Protein AF-A0A3A4KL26-F1 (afdb_monomer_lite)

Secondary structure (DSSP, 8-state):
---------HHHHHHHHHHHHHHHHHHHHHHHHHHHHT-HHHHHHHHHHHHHHHHHHHHHHHHTHHHHHS---HHHHHHHHHHHHHHHHHHHHHHHHHHHHHHHHHHHHHHHHHHHHHHHHHHHHHHHHHHHHHHHHHHHHTT-

Radius of gyration: 28.18 Å; chains: 1; bounding box: 72×26×88 Å

Sequence (144 aa):
MSSPRARLTRAEVYAHFVNYFEAYLVLTRQAKQAAATGEVALLGRLMELRQQTIERIDRLQQDCAFLLSSKAVEEEEAEARKLRARVMELIETCQAEEEGMDAAFVKLRDGFRGQAEQLAKGQRGLRGYAGQANRQAQFFDTRK

Foldseek 3Di:
DDDPPPPDALLNLLVLLLVLLVVLLVLLLVLLVCLQVVVVVSNVVSVVVNVVSVVVNVVSCVVCVVNVPDDDDPVSCVSSVVSVVSSVVSVVSSVVSNVSSVVSNVVSVVVVVVVVVVVVVVVVVVVVVVVVVVVVVVVVVVPD

pLDDT: mean 85.92, std 14.09, range [34.5, 98.25]

Structure (mmCIF, N/CA/C/O backbone):
data_AF-A0A3A4KL26-F1
#
_entry.id   AF-A0A3A4KL26-F1
#
loop_
_atom_site.group_PDB
_atom_site.id
_atom_site.type_symbol
_atom_site.label_atom_id
_atom_site.label_alt_id
_atom_site.label_comp_id
_atom_site.label_asym_id
_atom_site.label_entity_id
_atom_site.label_seq_id
_atom_site.pdbx_PDB_ins_code
_atom_site.Cartn_x
_atom_site.Cartn_y
_atom_site.Cartn_z
_atom_site.occupancy
_atom_site.B_iso_or_equiv
_atom_site.auth_seq_id
_atom_site.auth_comp_id
_atom_site.auth_asym_id
_atom_site.auth_atom_id
_atom_site.pdbx_PDB_model_num
ATOM 1 N N . MET A 1 1 ? -4.480 -18.542 -34.810 1.00 36.78 1 MET A N 1
ATOM 2 C CA . MET A 1 1 ? -4.019 -17.149 -34.991 1.00 36.78 1 MET A CA 1
ATOM 3 C C . MET A 1 1 ? -3.645 -16.619 -33.619 1.00 36.78 1 MET A C 1
ATOM 5 O O . MET A 1 1 ? -4.526 -16.417 -32.795 1.00 36.78 1 MET A O 1
ATOM 9 N N . SER A 1 2 ? -2.350 -16.540 -33.322 1.00 34.50 2 SER A N 1
ATOM 10 C CA . SER A 1 2 ? -1.851 -16.101 -32.017 1.00 34.50 2 SER A CA 1
ATOM 11 C C . SER A 1 2 ? -1.960 -14.582 -31.931 1.00 34.50 2 SER A C 1
ATOM 13 O O . SER A 1 2 ? -1.401 -13.885 -32.773 1.00 34.50 2 SER A O 1
ATOM 15 N N . SER A 1 3 ? -2.700 -14.074 -30.946 1.00 35.28 3 SER A N 1
ATOM 16 C CA . SER A 1 3 ? -2.755 -12.639 -30.657 1.00 35.28 3 SER A CA 1
ATOM 17 C C . SER A 1 3 ? -1.336 -12.138 -30.342 1.00 35.28 3 SER A C 1
ATOM 19 O O . SER A 1 3 ? -0.662 -12.768 -29.516 1.00 35.28 3 SER A O 1
ATOM 21 N N . PRO A 1 4 ? -0.836 -11.068 -30.989 1.00 42.25 4 PRO A N 1
ATOM 22 C CA . PRO A 1 4 ? 0.470 -10.522 -30.674 1.00 42.25 4 PRO A CA 1
ATOM 23 C C . PRO A 1 4 ? 0.354 -9.841 -29.310 1.00 42.25 4 PRO A C 1
ATOM 25 O O . PRO A 1 4 ? -0.047 -8.685 -29.215 1.00 42.25 4 PRO A O 1
ATOM 28 N N . ARG A 1 5 ? 0.673 -10.564 -28.228 1.00 51.34 5 ARG A N 1
ATOM 29 C CA . ARG A 1 5 ? 0.986 -9.923 -26.947 1.00 51.34 5 ARG A CA 1
ATOM 30 C C . ARG A 1 5 ? 2.139 -8.970 -27.239 1.00 51.34 5 ARG A C 1
ATOM 32 O O . ARG A 1 5 ? 3.252 -9.436 -27.483 1.00 51.34 5 ARG A O 1
ATOM 39 N N . ALA A 1 6 ? 1.849 -7.671 -27.304 1.00 55.66 6 ALA A N 1
ATOM 40 C CA . ALA A 1 6 ? 2.868 -6.640 -27.402 1.00 55.66 6 ALA A CA 1
ATOM 41 C C . ALA A 1 6 ? 3.907 -6.940 -26.316 1.00 55.66 6 ALA A C 1
ATOM 43 O O . ALA A 1 6 ? 3.565 -7.048 -25.136 1.00 55.66 6 ALA A O 1
ATOM 44 N N . ARG A 1 7 ? 5.147 -7.222 -26.725 1.00 72.56 7 ARG A N 1
ATOM 45 C CA . ARG A 1 7 ? 6.231 -7.453 -25.772 1.00 72.56 7 AR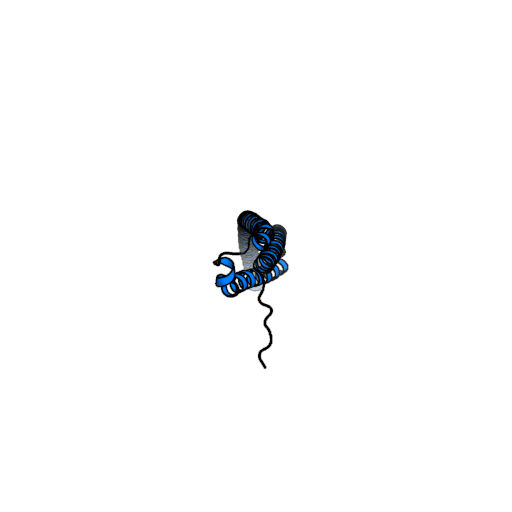G A CA 1
ATOM 46 C C . ARG A 1 7 ? 6.529 -6.098 -25.149 1.00 72.56 7 ARG A C 1
ATOM 48 O O . ARG A 1 7 ? 7.013 -5.223 -25.857 1.00 72.56 7 ARG A O 1
ATOM 55 N N . LEU A 1 8 ? 6.194 -5.940 -23.872 1.00 82.19 8 LEU A N 1
ATOM 56 C CA . LEU A 1 8 ? 6.556 -4.752 -23.107 1.00 82.19 8 LEU A CA 1
ATOM 57 C C . LEU A 1 8 ? 8.080 -4.577 -23.130 1.00 82.19 8 LEU A C 1
ATOM 59 O O . LEU A 1 8 ? 8.830 -5.548 -23.005 1.00 82.19 8 LEU A O 1
ATOM 63 N N . THR A 1 9 ? 8.522 -3.339 -23.280 1.00 87.62 9 THR A N 1
ATOM 64 C CA . THR A 1 9 ? 9.907 -2.907 -23.080 1.00 87.62 9 THR A CA 1
ATOM 65 C C . THR A 1 9 ? 10.212 -2.783 -21.590 1.00 87.62 9 THR A C 1
ATOM 67 O O . THR A 1 9 ? 9.309 -2.692 -20.752 1.00 87.62 9 THR A O 1
ATOM 70 N N . ARG A 1 10 ? 11.495 -2.736 -21.216 1.00 88.00 10 ARG A N 1
ATOM 71 C CA . ARG A 1 10 ? 11.866 -2.584 -19.800 1.00 88.00 10 ARG A CA 1
ATOM 72 C C . ARG A 1 10 ? 11.391 -1.253 -19.217 1.00 88.00 10 ARG A C 1
ATOM 74 O O . ARG A 1 10 ? 10.974 -1.206 -18.060 1.00 88.00 10 ARG A O 1
ATOM 81 N N . ALA A 1 11 ? 11.451 -0.184 -20.009 1.00 89.62 11 ALA A N 1
ATOM 82 C CA . ALA A 1 11 ? 10.956 1.126 -19.604 1.00 89.62 11 ALA A CA 1
ATOM 83 C C . ALA A 1 11 ? 9.446 1.086 -19.319 1.00 89.62 11 ALA A C 1
ATOM 85 O O . ALA A 1 11 ? 9.018 1.563 -18.272 1.00 89.62 11 ALA A O 1
ATOM 86 N N . GLU A 1 12 ? 8.648 0.436 -20.172 1.00 91.38 12 GLU A N 1
ATOM 87 C CA . GLU A 1 12 ? 7.205 0.265 -19.938 1.00 91.38 12 GLU A CA 1
ATOM 88 C C . GLU A 1 12 ? 6.921 -0.555 -18.674 1.00 91.38 12 GLU A C 1
ATOM 90 O O . GLU A 1 12 ? 6.050 -0.194 -17.883 1.00 91.38 12 GLU A O 1
ATOM 95 N N . VAL A 1 13 ? 7.696 -1.615 -18.425 1.00 92.44 13 VAL A N 1
ATOM 96 C CA . VAL A 1 13 ? 7.584 -2.400 -17.186 1.00 92.44 13 VAL A CA 1
ATOM 97 C C . VAL A 1 13 ? 7.859 -1.531 -15.956 1.00 92.44 13 VAL A C 1
ATOM 99 O O . VAL A 1 13 ? 7.064 -1.535 -15.015 1.00 92.44 13 VAL A O 1
ATOM 102 N N . TYR A 1 14 ? 8.943 -0.747 -15.947 1.00 94.44 14 TYR A N 1
ATOM 103 C CA . TYR A 1 14 ? 9.212 0.152 -14.823 1.00 94.44 14 TYR A CA 1
ATOM 104 C C . TYR A 1 14 ? 8.174 1.268 -14.694 1.00 94.44 14 TYR A C 1
ATOM 106 O O . TYR A 1 14 ? 7.817 1.606 -13.571 1.00 94.44 14 TYR A O 1
ATOM 114 N N . ALA A 1 15 ? 7.627 1.789 -15.792 1.00 95.12 15 ALA A N 1
ATOM 115 C CA . ALA A 1 15 ? 6.525 2.748 -15.741 1.00 95.12 15 ALA A CA 1
ATOM 116 C C . ALA A 1 15 ? 5.276 2.142 -15.074 1.00 95.12 15 ALA A C 1
ATOM 118 O O . ALA A 1 15 ? 4.635 2.791 -14.247 1.00 95.12 15 ALA A O 1
ATOM 119 N N . HIS A 1 16 ? 4.957 0.876 -15.360 1.00 95.88 16 HIS A N 1
ATOM 120 C CA . HIS A 1 16 ? 3.886 0.169 -14.657 1.00 95.88 16 HIS A CA 1
ATOM 121 C C . HIS A 1 16 ? 4.182 -0.007 -13.163 1.00 95.88 16 HIS A C 1
ATOM 123 O O . HIS A 1 16 ? 3.286 0.221 -12.350 1.00 95.88 16 HIS A O 1
ATOM 129 N N . PHE A 1 17 ? 5.418 -0.348 -12.784 1.00 96.50 17 PHE A N 1
ATOM 130 C CA . PHE A 1 17 ? 5.803 -0.392 -11.371 1.00 96.50 17 PHE A CA 1
ATOM 131 C C . PHE A 1 17 ? 5.646 0.966 -10.689 1.00 96.50 17 PHE A C 1
ATOM 133 O O . PHE A 1 17 ? 5.052 1.015 -9.617 1.00 96.50 17 PHE A O 1
ATOM 140 N N . VAL A 1 18 ? 6.112 2.057 -11.307 1.00 98.00 18 VAL A N 1
ATOM 141 C CA . VAL A 1 18 ? 5.926 3.420 -10.778 1.00 98.00 18 VAL A CA 1
ATOM 142 C C . VAL A 1 18 ? 4.446 3.676 -10.503 1.00 98.00 18 VAL A C 1
ATOM 144 O O . VAL A 1 18 ? 4.092 4.012 -9.378 1.00 98.00 18 VAL A O 1
ATOM 147 N N . ASN A 1 19 ? 3.573 3.412 -11.477 1.00 97.88 19 ASN A N 1
ATOM 148 C CA . ASN A 1 19 ? 2.132 3.616 -11.320 1.00 97.88 19 ASN A CA 1
ATOM 149 C C . ASN A 1 19 ? 1.537 2.788 -10.170 1.00 97.88 19 ASN A C 1
ATOM 151 O O . ASN A 1 19 ? 0.715 3.290 -9.402 1.00 97.88 19 ASN A O 1
ATOM 155 N N . TYR A 1 20 ? 1.930 1.519 -10.036 1.00 97.88 20 TYR A N 1
ATOM 156 C CA . TYR A 1 20 ? 1.419 0.669 -8.962 1.00 97.88 20 TYR A CA 1
ATOM 157 C C . TYR A 1 20 ? 1.941 1.076 -7.586 1.00 97.88 20 TYR A C 1
ATOM 159 O O . TYR A 1 20 ? 1.157 1.101 -6.640 1.00 97.88 20 TYR A O 1
ATOM 167 N N . PHE A 1 21 ? 3.215 1.449 -7.462 1.00 98.25 21 PHE A N 1
ATOM 168 C CA . PHE A 1 21 ? 3.756 1.936 -6.196 1.00 98.25 21 PHE A CA 1
ATOM 169 C C . PHE A 1 21 ? 3.195 3.312 -5.814 1.00 98.25 21 PHE A C 1
ATOM 171 O O . PHE A 1 21 ? 2.912 3.543 -4.642 1.00 98.25 21 PHE A O 1
ATOM 178 N N . GLU A 1 22 ? 2.940 4.208 -6.770 1.00 98.25 22 GLU A N 1
ATOM 179 C CA . GLU A 1 22 ? 2.251 5.477 -6.495 1.00 98.25 22 GLU A CA 1
ATOM 180 C C . GLU A 1 22 ? 0.808 5.247 -6.032 1.00 98.25 22 GLU A C 1
ATOM 182 O O . GLU A 1 22 ? 0.373 5.840 -5.041 1.00 98.25 22 GLU A O 1
ATOM 187 N N . ALA A 1 23 ? 0.077 4.334 -6.679 1.00 98.12 23 ALA A N 1
ATOM 188 C CA . ALA A 1 23 ? -1.256 3.939 -6.230 1.00 98.12 23 ALA A CA 1
ATOM 189 C C . ALA A 1 23 ? -1.217 3.334 -4.817 1.00 98.12 23 ALA A C 1
ATOM 191 O O . ALA A 1 23 ? -2.014 3.705 -3.953 1.00 98.12 23 ALA A O 1
ATOM 192 N N . TYR A 1 24 ? -0.258 2.446 -4.555 1.00 98.06 24 TYR A N 1
ATOM 193 C CA . TYR A 1 24 ? -0.066 1.827 -3.249 1.00 98.06 24 TYR A CA 1
ATOM 194 C C . TYR A 1 24 ? 0.237 2.855 -2.152 1.00 98.06 24 TYR A C 1
ATOM 196 O O . TYR A 1 24 ? -0.338 2.800 -1.060 1.00 98.06 24 TYR A O 1
ATOM 204 N N . LEU A 1 25 ? 1.086 3.837 -2.455 1.00 97.94 25 LEU A N 1
ATOM 205 C CA . LEU A 1 25 ? 1.427 4.934 -1.557 1.00 97.94 25 LEU A CA 1
ATOM 206 C C . LEU A 1 25 ? 0.195 5.773 -1.196 1.00 97.94 25 LEU A C 1
ATOM 208 O O . LEU A 1 25 ? -0.048 6.052 -0.019 1.00 97.94 25 LEU A O 1
ATOM 212 N N . VAL A 1 26 ? -0.613 6.147 -2.194 1.00 98.06 26 VAL A N 1
ATOM 213 C CA . VAL A 1 26 ? -1.862 6.896 -1.982 1.00 98.06 26 VAL A CA 1
ATOM 214 C C . VAL A 1 26 ? -2.814 6.114 -1.082 1.00 98.06 26 VAL A C 1
ATOM 216 O O . VAL A 1 26 ? -3.319 6.661 -0.099 1.00 98.06 26 VAL A O 1
ATOM 219 N N . LEU A 1 27 ? -3.019 4.829 -1.371 1.00 97.94 27 LEU A N 1
ATOM 220 C CA . LEU A 1 27 ? -3.898 3.977 -0.577 1.00 97.94 27 LEU A CA 1
ATOM 221 C C . LEU A 1 27 ? -3.392 3.808 0.863 1.00 97.94 27 LEU A C 1
ATOM 223 O O . LEU A 1 27 ? -4.192 3.824 1.796 1.00 97.94 27 LEU A O 1
ATOM 227 N N . THR A 1 28 ? -2.077 3.693 1.067 1.00 97.31 28 THR A N 1
ATOM 228 C CA . THR A 1 28 ? -1.461 3.580 2.401 1.00 97.31 28 THR A CA 1
ATOM 229 C C . THR A 1 28 ? -1.669 4.854 3.223 1.00 97.31 28 THR A C 1
ATOM 231 O O . THR A 1 28 ? -2.083 4.788 4.381 1.00 97.31 28 THR A O 1
ATOM 234 N N . ARG A 1 29 ? -1.495 6.032 2.615 1.00 97.38 29 ARG A N 1
ATOM 235 C CA . ARG A 1 29 ? -1.766 7.321 3.275 1.00 97.38 29 ARG A CA 1
ATOM 236 C C . ARG A 1 29 ? -3.239 7.497 3.632 1.00 97.38 29 ARG A C 1
ATOM 238 O O . ARG A 1 29 ? -3.556 7.930 4.739 1.00 97.38 29 ARG A O 1
ATOM 245 N N . GLN A 1 30 ? -4.141 7.133 2.724 1.00 97.25 30 GLN A N 1
ATOM 246 C CA . GLN A 1 30 ? -5.580 7.179 2.990 1.00 97.25 30 GLN A CA 1
ATOM 247 C C . GLN A 1 30 ? -5.978 6.201 4.097 1.00 97.25 30 GLN A C 1
ATOM 249 O O . GLN A 1 30 ? -6.777 6.551 4.961 1.00 97.25 30 GLN A O 1
ATOM 254 N N . ALA A 1 31 ? -5.395 5.001 4.115 1.00 96.56 31 ALA A N 1
ATOM 255 C CA . ALA A 1 31 ? -5.648 4.014 5.155 1.00 96.56 31 ALA A CA 1
ATOM 256 C C . ALA A 1 31 ? -5.184 4.508 6.527 1.00 96.56 31 ALA A C 1
ATOM 258 O O . ALA A 1 31 ? -5.931 4.435 7.498 1.00 96.56 31 ALA A O 1
ATOM 259 N N . LYS A 1 32 ? -3.981 5.080 6.599 1.00 96.12 32 LYS A N 1
ATOM 260 C CA . LYS A 1 32 ? -3.456 5.714 7.811 1.00 96.12 32 LYS A CA 1
ATOM 261 C C . LYS A 1 32 ? -4.387 6.815 8.321 1.00 96.12 32 LYS A C 1
ATOM 263 O O . LYS A 1 32 ? -4.672 6.862 9.516 1.00 96.12 32 LYS A O 1
ATOM 268 N N . GLN A 1 33 ? -4.906 7.657 7.426 1.00 96.25 33 GLN A N 1
ATOM 269 C CA . GLN A 1 33 ? -5.870 8.696 7.787 1.00 96.25 33 GLN A CA 1
ATOM 270 C C . GLN A 1 33 ? -7.195 8.103 8.287 1.00 96.25 33 GLN A C 1
ATOM 272 O O . GLN A 1 33 ? -7.668 8.507 9.345 1.00 96.25 33 GLN A O 1
ATOM 277 N N . ALA A 1 34 ? -7.760 7.118 7.583 1.00 95.56 34 ALA A N 1
ATOM 278 C CA . ALA A 1 34 ? -8.995 6.446 7.987 1.00 95.56 34 ALA A CA 1
ATOM 279 C C . ALA A 1 34 ? -8.844 5.732 9.343 1.00 95.56 34 ALA A C 1
ATOM 281 O O . ALA A 1 34 ? -9.766 5.733 10.159 1.00 95.56 34 ALA A O 1
ATOM 282 N N . ALA A 1 35 ? -7.668 5.161 9.621 1.00 93.88 35 ALA A N 1
ATOM 283 C CA . ALA A 1 35 ? -7.351 4.590 10.925 1.00 93.88 35 ALA A CA 1
ATOM 284 C C . ALA A 1 35 ? -7.271 5.667 12.018 1.00 93.88 35 ALA A C 1
ATOM 286 O O . ALA A 1 35 ? -7.779 5.459 13.118 1.00 93.88 35 ALA A O 1
ATOM 287 N N . ALA A 1 36 ? -6.689 6.831 11.714 1.00 91.62 36 ALA A N 1
ATOM 288 C CA . ALA A 1 36 ? -6.606 7.953 12.645 1.00 91.62 36 ALA A CA 1
ATOM 289 C C . ALA A 1 36 ? -7.975 8.589 12.954 1.00 91.62 36 ALA A C 1
ATOM 291 O O . ALA A 1 36 ? -8.185 9.046 14.077 1.00 91.62 36 ALA A O 1
ATOM 292 N N . THR A 1 37 ? -8.906 8.606 11.993 1.00 93.19 37 THR A N 1
ATOM 293 C CA . THR A 1 37 ? -10.266 9.151 12.172 1.00 93.19 37 THR A CA 1
ATOM 294 C C . THR A 1 37 ? -11.287 8.118 12.653 1.00 93.19 37 THR A C 1
ATOM 296 O O . THR A 1 37 ? -12.401 8.486 13.019 1.00 93.19 37 THR A O 1
ATOM 299 N N . GLY A 1 38 ? -10.924 6.833 12.696 1.00 91.00 38 GLY A N 1
ATOM 300 C CA . GLY A 1 38 ? -11.822 5.752 13.111 1.00 91.00 38 GLY A CA 1
ATOM 301 C C . GLY A 1 38 ? -12.856 5.352 12.053 1.00 91.00 38 GLY A C 1
ATOM 302 O O . GLY A 1 38 ? -13.861 4.720 12.378 1.00 91.00 38 GLY A O 1
ATOM 303 N N . GLU A 1 39 ? -12.623 5.678 10.782 1.00 94.06 39 GLU A N 1
ATOM 304 C CA . GLU A 1 39 ? -13.488 5.322 9.652 1.00 94.06 39 GLU A CA 1
ATOM 305 C C . GLU A 1 39 ? -13.288 3.854 9.226 1.00 94.06 39 GLU A C 1
ATOM 307 O O . GLU A 1 39 ? -12.799 3.549 8.137 1.00 94.06 39 GLU A O 1
ATOM 312 N N . VAL A 1 40 ? -13.679 2.909 10.088 1.00 91.69 40 VAL A N 1
ATOM 313 C CA . VAL A 1 40 ? -13.383 1.468 9.928 1.00 91.69 40 VAL A CA 1
ATOM 314 C C . VAL A 1 40 ? -13.890 0.885 8.601 1.00 91.69 40 VAL A C 1
ATOM 316 O O . VAL A 1 40 ? -13.207 0.074 7.977 1.00 91.69 40 VAL A O 1
ATOM 319 N N . ALA A 1 41 ? -15.065 1.308 8.128 1.00 93.50 41 ALA A N 1
ATOM 320 C CA . ALA A 1 41 ? -15.621 0.822 6.862 1.00 93.50 41 ALA A CA 1
ATOM 321 C C . ALA A 1 41 ? -14.823 1.304 5.636 1.00 93.50 41 ALA A C 1
ATOM 323 O O . ALA A 1 41 ? -14.698 0.585 4.643 1.00 93.50 41 ALA A O 1
ATOM 324 N N . LEU A 1 42 ? -14.282 2.525 5.684 1.00 95.56 42 LEU A N 1
ATOM 325 C CA . LEU A 1 42 ? -13.374 3.020 4.652 1.00 95.56 42 LEU A CA 1
ATOM 326 C C . LEU A 1 42 ? -12.032 2.287 4.740 1.00 95.56 42 LEU A C 1
ATOM 328 O O . LEU A 1 42 ? -11.527 1.824 3.720 1.00 95.56 42 LEU A O 1
ATOM 332 N N . LEU A 1 43 ? -11.511 2.112 5.955 1.00 94.62 43 LEU A N 1
ATOM 333 C CA . LEU A 1 43 ? -10.258 1.413 6.220 1.00 94.62 43 LEU A CA 1
ATOM 334 C C . LEU A 1 43 ? -10.246 -0.010 5.646 1.00 94.62 43 LEU A C 1
ATOM 336 O O . LEU A 1 43 ? -9.287 -0.379 4.975 1.00 94.62 43 LEU A O 1
ATOM 340 N N . GLY A 1 44 ? -11.325 -0.777 5.839 1.00 93.62 44 GLY A N 1
ATOM 341 C CA . GLY A 1 44 ? -11.461 -2.123 5.268 1.00 93.62 44 GLY A CA 1
ATOM 342 C C . GLY A 1 44 ? -11.355 -2.133 3.739 1.00 93.62 44 GLY A C 1
ATOM 343 O O . GLY A 1 44 ? -10.545 -2.869 3.182 1.00 93.62 44 GLY A O 1
ATOM 344 N N . ARG A 1 45 ? -12.086 -1.240 3.057 1.00 97.56 45 ARG A N 1
ATOM 345 C CA . ARG A 1 45 ? -12.033 -1.115 1.587 1.00 97.56 45 ARG A CA 1
ATOM 346 C C . ARG A 1 45 ? -10.654 -0.689 1.083 1.00 97.56 45 ARG A C 1
ATOM 348 O O . ARG A 1 45 ? -10.188 -1.184 0.061 1.00 97.56 45 ARG A O 1
ATOM 355 N N . LEU A 1 46 ? -9.987 0.215 1.798 1.00 97.25 46 LEU A N 1
ATOM 356 C CA . LEU A 1 46 ? -8.629 0.636 1.455 1.00 97.25 46 LEU A CA 1
ATOM 357 C C . LEU A 1 46 ? -7.630 -0.518 1.603 1.00 97.25 46 LEU A C 1
ATOM 359 O O . LEU A 1 46 ? -6.767 -0.669 0.743 1.00 97.25 46 LEU A O 1
ATOM 363 N N . MET A 1 47 ? -7.762 -1.365 2.631 1.00 95.44 47 MET A N 1
ATOM 364 C CA . MET A 1 47 ? -6.924 -2.564 2.782 1.00 95.44 47 MET A CA 1
ATOM 365 C C . MET A 1 47 ? -7.114 -3.557 1.633 1.00 95.44 47 MET A C 1
ATOM 367 O O . MET A 1 47 ? -6.127 -4.061 1.101 1.00 95.44 47 MET A O 1
ATOM 371 N N . GLU A 1 48 ? -8.353 -3.792 1.198 1.00 97.25 48 GLU A N 1
ATOM 372 C CA . GLU A 1 48 ? -8.639 -4.661 0.047 1.00 97.25 48 GLU A CA 1
ATOM 373 C C . GLU A 1 48 ? -7.984 -4.139 -1.240 1.00 97.25 48 GLU A C 1
ATOM 375 O O . GLU A 1 48 ? -7.324 -4.892 -1.957 1.00 97.25 48 GLU A O 1
ATOM 380 N N . LEU A 1 49 ? -8.102 -2.836 -1.519 1.00 97.75 49 LEU A N 1
ATOM 381 C CA . LEU A 1 49 ? -7.477 -2.215 -2.692 1.00 97.75 49 LEU A CA 1
ATOM 382 C C . LEU A 1 49 ? -5.943 -2.257 -2.629 1.00 97.75 49 LEU A C 1
ATOM 384 O O . LEU A 1 49 ? -5.287 -2.457 -3.656 1.00 97.75 49 LEU A O 1
ATOM 388 N N . ARG A 1 50 ? -5.358 -2.100 -1.435 1.00 96.56 50 ARG A N 1
ATOM 389 C CA . ARG A 1 50 ? -3.908 -2.252 -1.228 1.00 96.56 50 ARG A CA 1
ATOM 390 C C . ARG A 1 50 ? -3.459 -3.668 -1.551 1.00 96.56 50 ARG A C 1
ATOM 392 O O . ARG A 1 50 ? -2.525 -3.825 -2.331 1.00 96.56 50 ARG A O 1
ATOM 399 N N . GLN A 1 51 ? -4.166 -4.676 -1.040 1.00 97.06 51 GLN A N 1
ATOM 400 C CA . GLN A 1 51 ? -3.860 -6.079 -1.314 1.00 97.06 51 GLN A CA 1
ATOM 401 C C . GLN A 1 51 ? -3.926 -6.388 -2.815 1.00 97.06 51 GLN A C 1
ATOM 403 O O . GLN A 1 51 ? -2.994 -6.960 -3.374 1.00 97.06 51 GLN A O 1
ATOM 408 N N . GLN A 1 52 ? -4.971 -5.919 -3.502 1.00 97.56 52 GLN A N 1
ATOM 409 C CA . GLN A 1 52 ? -5.082 -6.063 -4.958 1.00 97.56 52 GLN A CA 1
ATOM 410 C C . GLN A 1 52 ? -3.934 -5.375 -5.710 1.00 97.56 52 GLN A C 1
ATOM 412 O O . GLN A 1 52 ? -3.517 -5.845 -6.767 1.00 97.56 52 GLN A O 1
ATOM 417 N N . THR A 1 53 ? -3.428 -4.252 -5.194 1.00 97.25 53 THR A N 1
ATOM 418 C CA . THR A 1 53 ? -2.299 -3.529 -5.796 1.00 97.25 53 THR A CA 1
ATOM 419 C C . THR A 1 53 ? -0.992 -4.302 -5.622 1.00 97.25 53 THR A C 1
ATOM 421 O O . THR A 1 53 ? -0.258 -4.445 -6.598 1.00 97.25 53 THR A O 1
ATOM 424 N N . ILE A 1 54 ? -0.742 -4.882 -4.442 1.00 96.44 54 ILE A N 1
ATOM 425 C CA . ILE A 1 54 ? 0.408 -5.770 -4.192 1.00 96.44 54 ILE A CA 1
ATOM 426 C C . ILE A 1 54 ? 0.377 -6.957 -5.157 1.00 96.44 54 ILE A C 1
ATOM 428 O O . ILE A 1 54 ? 1.345 -7.207 -5.868 1.00 96.44 54 ILE A O 1
ATOM 432 N N . GLU A 1 55 ? -0.772 -7.620 -5.293 1.00 97.06 55 GLU A N 1
ATOM 433 C CA . GLU A 1 55 ? -0.905 -8.752 -6.213 1.00 97.06 55 GLU A CA 1
ATOM 434 C C . GLU A 1 55 ? -0.644 -8.382 -7.681 1.00 97.06 55 GLU A C 1
ATOM 436 O O . GLU A 1 55 ? -0.262 -9.242 -8.477 1.00 97.06 55 GLU A O 1
ATOM 441 N N . ARG A 1 56 ? -0.900 -7.130 -8.083 1.00 96.19 56 ARG A N 1
ATOM 442 C CA . ARG A 1 56 ? -0.579 -6.639 -9.433 1.00 96.19 56 ARG A CA 1
ATOM 443 C C . ARG A 1 56 ? 0.917 -6.394 -9.600 1.00 96.19 56 ARG A C 1
ATOM 445 O O . ARG A 1 56 ? 1.442 -6.699 -10.668 1.00 96.19 56 ARG A O 1
ATOM 452 N N . ILE A 1 57 ? 1.582 -5.874 -8.568 1.00 95.38 57 ILE A N 1
ATOM 453 C CA . ILE A 1 57 ? 3.042 -5.704 -8.532 1.00 95.38 57 ILE A CA 1
ATOM 454 C C . ILE A 1 57 ? 3.717 -7.074 -8.645 1.00 95.38 57 ILE A C 1
ATOM 456 O O . ILE A 1 57 ? 4.549 -7.264 -9.532 1.00 95.38 57 ILE A O 1
ATOM 460 N N . ASP A 1 58 ? 3.290 -8.045 -7.835 1.00 94.56 58 ASP A N 1
ATOM 461 C CA . ASP A 1 58 ? 3.835 -9.406 -7.839 1.00 94.56 58 ASP A CA 1
ATOM 462 C C . ASP A 1 58 ? 3.655 -10.085 -9.199 1.00 94.56 58 ASP A C 1
ATOM 464 O O . ASP A 1 58 ? 4.600 -10.653 -9.752 1.00 94.56 58 ASP A O 1
ATOM 468 N N . ARG A 1 59 ? 2.453 -9.982 -9.782 1.00 94.56 59 ARG A N 1
ATOM 469 C CA . ARG A 1 59 ? 2.171 -10.516 -11.122 1.00 94.56 59 ARG A CA 1
ATOM 470 C C . ARG A 1 59 ? 3.053 -9.876 -12.187 1.00 94.56 59 ARG A C 1
ATOM 472 O O . ARG A 1 59 ? 3.654 -10.592 -12.980 1.00 94.56 59 ARG A O 1
ATOM 479 N N . LEU A 1 60 ? 3.187 -8.548 -12.182 1.00 92.31 60 LEU A N 1
ATOM 480 C CA . LEU A 1 60 ? 4.045 -7.845 -13.138 1.00 92.31 60 LEU A CA 1
ATOM 481 C C . LEU A 1 60 ? 5.511 -8.277 -13.001 1.00 92.31 60 LEU A C 1
ATOM 483 O O . LEU A 1 60 ? 6.187 -8.489 -14.008 1.00 92.31 60 LEU A O 1
ATOM 487 N N . GLN A 1 61 ? 5.998 -8.440 -11.769 1.00 90.19 61 GLN A N 1
ATOM 488 C CA . GLN A 1 61 ? 7.353 -8.912 -11.501 1.00 90.19 61 GLN A CA 1
ATOM 489 C C . GLN A 1 61 ? 7.581 -10.331 -12.023 1.00 90.19 61 GLN A C 1
ATOM 491 O O . GLN A 1 61 ? 8.616 -10.585 -12.638 1.00 90.19 61 GLN A O 1
ATOM 496 N N . GLN A 1 62 ? 6.625 -11.237 -11.814 1.00 90.19 62 GLN A N 1
ATOM 497 C CA . GLN A 1 62 ? 6.695 -12.609 -12.318 1.00 90.19 62 GLN A CA 1
ATOM 498 C C . GLN A 1 62 ? 6.670 -12.646 -13.851 1.00 90.19 62 GLN A C 1
ATOM 500 O O . GLN A 1 62 ? 7.543 -13.263 -14.465 1.00 90.19 62 GLN A O 1
ATOM 505 N N . ASP A 1 63 ? 5.732 -11.927 -14.470 1.00 88.62 63 ASP A N 1
ATOM 506 C CA . ASP A 1 63 ? 5.555 -11.898 -15.925 1.00 88.62 63 ASP A CA 1
ATOM 507 C C . ASP A 1 63 ? 6.757 -11.266 -16.647 1.00 88.62 63 ASP A C 1
ATOM 509 O O . ASP A 1 63 ? 7.095 -11.654 -17.768 1.00 88.62 63 ASP A O 1
ATOM 513 N N . CYS A 1 64 ? 7.432 -10.308 -16.003 1.00 86.31 64 CYS A N 1
ATOM 514 C CA . CYS A 1 64 ? 8.534 -9.548 -16.595 1.00 86.31 64 CYS A CA 1
ATOM 515 C C . CYS A 1 64 ? 9.919 -9.931 -16.055 1.00 86.31 64 CYS A C 1
ATOM 517 O O . CYS A 1 64 ? 10.902 -9.268 -16.395 1.00 86.31 64 CYS A O 1
ATOM 519 N N . ALA A 1 65 ? 10.042 -11.004 -15.265 1.00 84.44 65 ALA A N 1
ATOM 520 C CA . ALA A 1 65 ? 11.302 -11.413 -14.636 1.00 84.44 65 ALA A CA 1
ATOM 521 C C . ALA A 1 65 ? 12.456 -11.558 -15.647 1.00 84.44 65 ALA A C 1
ATOM 523 O O . ALA A 1 65 ? 13.575 -11.102 -15.402 1.00 84.44 65 ALA A O 1
ATOM 524 N N . PHE A 1 66 ? 12.170 -12.117 -16.828 1.00 82.81 66 PHE A N 1
ATOM 525 C CA . PHE A 1 66 ? 13.150 -12.235 -17.909 1.00 82.81 66 PHE A CA 1
ATOM 526 C C . PHE A 1 66 ? 13.653 -10.860 -18.383 1.00 82.81 66 PHE A C 1
ATOM 528 O O . PHE A 1 66 ? 14.861 -10.637 -18.442 1.00 82.81 66 PHE A O 1
ATOM 535 N N . LEU A 1 67 ? 12.742 -9.917 -18.649 1.00 80.69 67 LEU A N 1
ATOM 536 C CA . LEU A 1 67 ? 13.069 -8.562 -19.116 1.00 80.69 67 LEU A CA 1
ATOM 537 C C . LEU A 1 67 ? 13.847 -7.748 -18.075 1.00 80.69 67 LEU A C 1
ATOM 539 O O . LEU A 1 67 ? 14.707 -6.946 -18.442 1.00 80.69 67 LEU A O 1
ATOM 543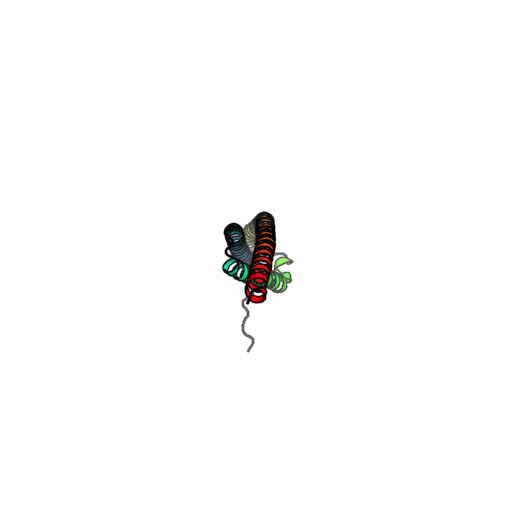 N N . LEU A 1 68 ? 13.565 -7.960 -16.788 1.00 77.88 68 LEU A N 1
ATOM 544 C CA . LEU A 1 68 ? 14.256 -7.305 -15.674 1.00 77.88 68 LEU A CA 1
ATOM 545 C C . LEU A 1 68 ? 15.677 -7.852 -15.445 1.00 77.88 68 LEU A C 1
ATOM 547 O O . LEU A 1 68 ? 16.486 -7.177 -14.813 1.00 77.88 68 LEU A O 1
ATOM 551 N N . SER A 1 69 ? 15.984 -9.047 -15.963 1.00 78.62 69 SER A N 1
ATOM 552 C CA . SER A 1 69 ? 17.271 -9.739 -15.773 1.00 78.62 69 SER A CA 1
ATOM 553 C C . SER A 1 69 ? 18.202 -9.714 -16.995 1.00 78.62 69 SER A C 1
ATOM 555 O O . SER A 1 69 ? 19.389 -10.015 -16.872 1.00 78.62 69 SER A O 1
ATOM 557 N N . SER A 1 70 ? 17.694 -9.361 -18.181 1.00 75.50 70 SER A N 1
ATOM 558 C CA . SER A 1 70 ? 18.478 -9.336 -19.422 1.00 75.50 70 SER A CA 1
ATOM 559 C C . SER A 1 70 ? 19.415 -8.117 -19.512 1.00 75.50 70 SER A C 1
ATOM 561 O O . SER A 1 70 ? 19.256 -7.127 -18.800 1.00 75.50 70 SER A O 1
ATOM 563 N N . LYS A 1 71 ? 20.401 -8.137 -20.416 1.00 67.56 71 LYS A N 1
ATOM 564 C CA . LYS A 1 71 ? 21.172 -6.930 -20.787 1.00 67.56 71 LYS A CA 1
ATOM 565 C C . LYS A 1 71 ? 20.427 -6.160 -21.885 1.00 67.56 71 LYS A C 1
ATOM 567 O O . LYS A 1 71 ? 19.843 -6.804 -22.754 1.00 67.56 71 LYS A O 1
ATOM 572 N N . ALA A 1 72 ? 20.415 -4.826 -21.826 1.00 62.47 72 ALA A N 1
ATOM 573 C CA . ALA A 1 72 ? 19.659 -3.977 -22.756 1.00 62.47 72 ALA A CA 1
ATOM 574 C C . ALA A 1 72 ? 20.574 -3.132 -23.662 1.00 62.47 72 ALA A C 1
ATOM 576 O O . ALA A 1 72 ? 21.791 -3.120 -23.497 1.00 62.47 72 ALA A O 1
ATOM 577 N N . VAL A 1 73 ? 19.961 -2.473 -24.650 1.00 63.03 73 VAL A N 1
ATOM 578 C CA . VAL A 1 73 ? 20.593 -1.513 -25.573 1.00 63.03 73 VAL A CA 1
ATOM 579 C C . VAL A 1 73 ? 20.696 -0.139 -24.890 1.00 63.03 73 VAL A C 1
ATOM 581 O O . VAL A 1 73 ? 19.798 0.231 -24.136 1.00 63.03 73 VAL A O 1
ATOM 584 N N . GLU A 1 74 ? 21.760 0.628 -25.155 1.00 63.28 74 GLU A N 1
ATOM 585 C CA . GLU A 1 74 ? 22.127 1.835 -24.384 1.00 63.28 74 GLU A CA 1
ATOM 586 C C . GLU A 1 74 ? 21.017 2.902 -24.236 1.00 63.28 74 GLU A C 1
ATOM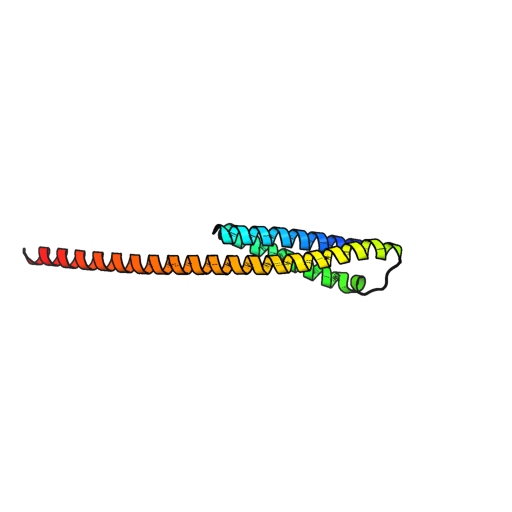 588 O O . GLU A 1 74 ? 20.884 3.497 -23.163 1.00 63.28 74 GLU A O 1
ATOM 593 N N . GLU A 1 75 ? 20.196 3.145 -25.265 1.00 61.97 75 GLU A N 1
ATOM 594 C CA . GLU A 1 75 ? 19.105 4.137 -25.201 1.00 61.97 75 GLU A CA 1
ATOM 595 C C . GLU A 1 75 ? 17.914 3.663 -24.351 1.00 61.97 75 GLU A C 1
ATOM 597 O O . GLU A 1 75 ? 17.400 4.427 -23.531 1.00 61.97 75 GLU A O 1
ATOM 602 N N . GLU A 1 76 ? 17.519 2.387 -24.463 1.00 67.19 76 GLU A N 1
ATOM 603 C CA . GLU A 1 76 ? 16.495 1.782 -23.593 1.00 67.19 76 GLU A CA 1
ATOM 604 C C . GLU A 1 76 ? 16.960 1.795 -22.125 1.00 67.19 76 GLU A C 1
ATOM 606 O O . GLU A 1 76 ? 16.156 1.954 -21.204 1.00 67.19 76 GLU A O 1
ATOM 611 N N . GLU A 1 77 ? 18.273 1.706 -21.886 1.00 75.75 77 GLU A N 1
ATOM 612 C CA . GLU A 1 77 ? 18.843 1.764 -20.544 1.00 75.75 77 GLU A CA 1
ATOM 613 C C . GLU A 1 77 ? 18.733 3.137 -19.877 1.00 75.75 77 GLU A C 1
ATOM 615 O O . GLU A 1 77 ? 18.686 3.181 -18.650 1.00 75.75 77 GLU A O 1
ATOM 620 N N . ALA A 1 78 ? 18.723 4.263 -20.594 1.00 85.50 78 ALA A N 1
ATOM 621 C CA . ALA A 1 78 ? 18.679 5.579 -19.945 1.00 85.50 78 ALA A CA 1
ATOM 622 C C . ALA A 1 78 ? 17.331 5.828 -19.244 1.00 85.50 78 ALA A C 1
ATOM 624 O O . ALA A 1 78 ? 17.294 6.072 -18.033 1.00 85.50 78 ALA A O 1
ATOM 625 N N . GLU A 1 79 ? 16.223 5.686 -19.977 1.00 88.56 79 GLU A N 1
ATOM 626 C CA . GLU A 1 79 ? 14.879 5.874 -19.417 1.00 88.56 79 GLU A CA 1
ATOM 627 C C . GLU A 1 79 ? 14.525 4.753 -18.429 1.00 88.56 79 GLU A C 1
ATOM 629 O O . GLU A 1 79 ? 14.030 5.024 -17.334 1.00 88.56 79 GLU A O 1
ATOM 634 N N . ALA A 1 80 ? 14.873 3.496 -18.735 1.00 88.69 80 ALA A N 1
ATOM 635 C CA . ALA A 1 80 ? 14.659 2.393 -17.801 1.00 88.69 80 ALA A CA 1
ATOM 636 C C . ALA A 1 80 ? 15.448 2.573 -16.492 1.00 88.69 80 ALA A C 1
ATOM 638 O O . ALA A 1 80 ? 14.931 2.239 -15.427 1.00 88.69 80 ALA A O 1
ATOM 639 N N . ARG A 1 81 ? 16.673 3.126 -16.524 1.00 89.25 81 ARG A N 1
ATOM 640 C CA . ARG A 1 81 ? 17.445 3.439 -15.304 1.00 89.25 81 ARG A CA 1
ATOM 641 C C . ARG A 1 81 ? 16.770 4.517 -14.467 1.00 89.25 81 ARG A C 1
ATOM 643 O O . ARG A 1 81 ? 16.680 4.354 -13.251 1.00 89.25 81 ARG A O 1
ATOM 650 N N . LYS A 1 82 ? 16.279 5.582 -15.102 1.00 93.12 82 LYS A N 1
ATOM 651 C CA . LYS A 1 82 ? 15.545 6.658 -14.423 1.00 93.12 82 LYS A CA 1
ATOM 652 C C . LYS A 1 82 ? 14.279 6.123 -13.751 1.00 93.12 82 LYS A C 1
ATOM 654 O O . LYS A 1 82 ? 14.069 6.363 -12.564 1.00 93.12 82 LYS A O 1
ATOM 659 N N . LEU A 1 83 ? 13.474 5.349 -14.478 1.00 94.81 83 LEU A N 1
ATOM 660 C CA . LEU A 1 83 ? 12.254 4.751 -13.936 1.00 94.81 83 LEU A CA 1
ATOM 661 C C . LEU A 1 83 ? 12.563 3.724 -12.841 1.00 94.81 83 LEU A C 1
ATOM 663 O O . LEU A 1 83 ? 11.900 3.721 -11.810 1.00 94.81 83 LEU A O 1
ATOM 667 N N . ARG A 1 84 ? 13.616 2.911 -12.989 1.00 92.44 84 ARG A N 1
ATOM 668 C CA . ARG A 1 84 ? 14.075 1.997 -11.932 1.00 92.44 84 ARG A CA 1
ATOM 669 C C . ARG A 1 84 ? 14.464 2.746 -10.659 1.00 92.44 84 ARG A C 1
ATOM 671 O O . ARG A 1 84 ? 14.081 2.316 -9.577 1.00 92.44 84 ARG A O 1
ATOM 678 N N . ALA A 1 85 ? 15.214 3.842 -10.772 1.00 93.94 85 ALA A N 1
ATOM 679 C CA . ALA A 1 85 ? 15.576 4.664 -9.618 1.00 93.94 85 ALA A CA 1
ATOM 680 C C . ALA A 1 85 ? 14.323 5.206 -8.911 1.00 93.94 85 ALA A C 1
ATOM 682 O O . ALA A 1 85 ? 14.222 5.111 -7.691 1.00 93.94 85 ALA A O 1
ATOM 683 N N . ARG A 1 86 ? 13.331 5.664 -9.685 1.00 97.06 86 ARG A N 1
ATOM 684 C CA . ARG A 1 86 ? 12.036 6.100 -9.153 1.00 97.06 86 ARG A CA 1
ATOM 685 C C . ARG A 1 86 ? 11.272 4.975 -8.449 1.00 97.06 86 ARG A C 1
ATOM 687 O O . ARG A 1 86 ? 10.698 5.209 -7.393 1.00 97.06 86 ARG A O 1
ATOM 694 N N . VAL A 1 87 ? 11.274 3.758 -8.996 1.00 96.31 87 VAL A N 1
ATOM 695 C CA . VAL A 1 87 ? 10.667 2.587 -8.336 1.00 96.31 87 VAL A CA 1
ATOM 696 C C . VAL A 1 87 ? 11.331 2.317 -6.985 1.00 96.31 87 VAL A C 1
ATOM 698 O O . VAL A 1 87 ? 10.625 2.107 -6.007 1.00 96.31 87 VAL A O 1
ATOM 701 N N . MET A 1 88 ? 12.664 2.366 -6.906 1.00 95.31 88 MET A N 1
ATOM 702 C CA . MET A 1 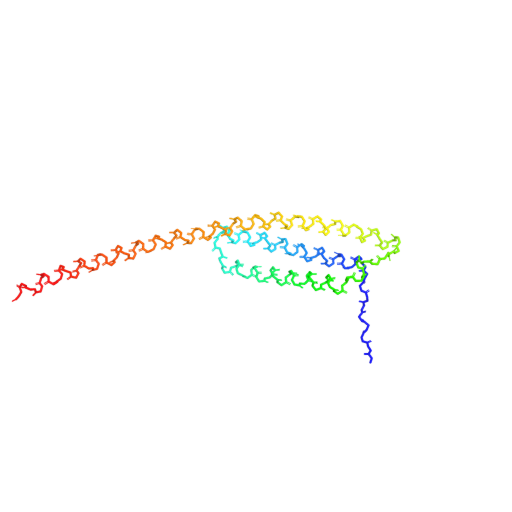88 ? 13.379 2.157 -5.640 1.00 95.31 88 MET A CA 1
ATOM 703 C C . MET A 1 88 ? 13.043 3.237 -4.601 1.00 95.31 88 MET A C 1
ATOM 705 O O . MET A 1 88 ? 12.730 2.902 -3.464 1.00 95.31 88 MET A O 1
ATOM 709 N N . GLU A 1 89 ? 13.019 4.511 -5.005 1.00 97.56 89 GLU A N 1
ATOM 710 C CA . GLU A 1 89 ? 12.603 5.628 -4.141 1.00 97.56 89 GLU A CA 1
ATOM 711 C C . GLU A 1 89 ? 11.165 5.443 -3.621 1.00 97.56 89 GLU A C 1
ATOM 713 O O . GLU A 1 89 ? 10.866 5.667 -2.444 1.00 97.56 89 GLU A O 1
ATOM 718 N N . LEU A 1 90 ? 10.255 5.006 -4.495 1.00 97.81 90 LEU A N 1
ATOM 719 C CA . LEU A 1 90 ? 8.871 4.739 -4.121 1.00 97.81 90 LEU A CA 1
ATOM 720 C C . LEU A 1 90 ? 8.754 3.562 -3.151 1.00 97.81 90 LEU A C 1
ATOM 722 O O . LEU A 1 90 ? 7.947 3.648 -2.231 1.00 97.81 90 LEU A O 1
ATOM 726 N N . ILE A 1 91 ? 9.548 2.499 -3.314 1.00 95.69 91 ILE A N 1
ATOM 727 C CA . ILE A 1 91 ? 9.579 1.362 -2.380 1.00 95.69 91 ILE A CA 1
ATOM 728 C C . ILE A 1 91 ? 9.963 1.840 -0.978 1.00 95.69 91 ILE A C 1
ATOM 730 O O . ILE A 1 91 ? 9.234 1.565 -0.027 1.00 95.69 91 ILE A O 1
ATOM 734 N N . GLU A 1 92 ? 11.051 2.601 -0.856 1.00 96.50 92 GLU A N 1
ATOM 735 C CA . GLU A 1 92 ? 11.504 3.153 0.430 1.00 96.50 92 GLU A CA 1
ATOM 736 C C . GLU A 1 92 ? 10.432 4.060 1.056 1.00 96.50 92 GLU A C 1
ATOM 738 O O . GLU A 1 92 ? 10.114 3.955 2.241 1.00 96.50 92 GLU A O 1
ATOM 743 N N . THR A 1 93 ? 9.801 4.906 0.238 1.00 96.81 93 THR A N 1
ATOM 744 C CA . THR A 1 93 ? 8.715 5.787 0.691 1.00 96.81 93 THR A CA 1
ATOM 745 C C . THR A 1 93 ? 7.495 4.992 1.167 1.00 96.81 93 THR A C 1
ATOM 747 O O . THR A 1 93 ? 6.882 5.340 2.177 1.00 96.81 93 THR A O 1
ATOM 750 N N . CYS A 1 94 ? 7.127 3.922 0.457 1.00 96.31 94 CYS A N 1
ATOM 751 C CA . CYS A 1 94 ? 6.008 3.062 0.834 1.00 96.31 94 CYS A CA 1
ATOM 752 C C . CYS A 1 94 ? 6.274 2.350 2.164 1.00 96.31 94 CYS A C 1
ATOM 754 O O . CYS A 1 94 ? 5.382 2.332 3.007 1.00 96.31 94 CYS A O 1
ATOM 756 N N . GLN A 1 95 ? 7.490 1.839 2.378 1.00 94.75 95 GLN A N 1
ATOM 757 C CA . GLN A 1 95 ? 7.887 1.195 3.636 1.00 94.75 95 GLN A CA 1
ATOM 758 C C . GLN A 1 95 ? 7.763 2.155 4.828 1.00 94.75 95 GLN A C 1
ATOM 760 O O . GLN A 1 95 ? 7.150 1.817 5.838 1.00 94.75 95 GLN A O 1
ATOM 765 N N . ALA A 1 96 ? 8.250 3.392 4.689 1.00 94.81 96 ALA A N 1
ATOM 766 C CA . ALA A 1 96 ? 8.123 4.396 5.746 1.00 94.81 96 ALA A CA 1
ATOM 767 C C . ALA A 1 96 ? 6.654 4.753 6.063 1.00 94.81 96 ALA A C 1
ATOM 769 O O . ALA A 1 96 ? 6.286 4.999 7.215 1.00 94.81 96 ALA A O 1
ATOM 770 N N . GLU A 1 97 ? 5.781 4.792 5.052 1.00 94.56 97 GLU A N 1
ATOM 771 C CA . GLU A 1 97 ? 4.354 5.065 5.266 1.00 94.56 97 GLU A CA 1
ATOM 772 C C . GLU A 1 97 ? 3.600 3.871 5.862 1.00 94.56 97 GLU A C 1
ATOM 774 O O . GLU A 1 97 ? 2.666 4.088 6.639 1.00 94.56 97 GLU A O 1
ATOM 779 N N . GLU A 1 98 ? 4.009 2.636 5.554 1.00 93.19 98 GLU A N 1
ATOM 780 C CA . GLU A 1 98 ? 3.488 1.419 6.187 1.00 93.19 98 GLU A CA 1
ATOM 781 C C . GLU A 1 98 ? 3.742 1.414 7.691 1.00 93.19 98 GLU A C 1
ATOM 783 O O . GLU A 1 98 ? 2.798 1.237 8.460 1.00 93.19 98 GLU A O 1
ATOM 788 N N . GLU A 1 99 ? 4.966 1.721 8.127 1.00 93.44 99 GLU A N 1
ATOM 789 C CA . GLU A 1 99 ? 5.289 1.826 9.555 1.00 93.44 99 GLU A CA 1
ATOM 790 C C . GLU A 1 99 ? 4.389 2.855 10.263 1.00 93.44 99 GLU A C 1
ATOM 792 O O . GLU A 1 99 ? 3.863 2.628 11.360 1.00 93.44 99 GLU A O 1
ATOM 797 N N . GLY A 1 100 ? 4.149 3.997 9.609 1.00 91.88 100 GLY A N 1
ATOM 798 C CA . GLY A 1 100 ? 3.249 5.030 10.119 1.00 91.88 100 GLY A CA 1
ATOM 799 C C . GLY A 1 100 ? 1.777 4.602 10.156 1.00 91.88 100 GLY A C 1
ATOM 800 O O . GLY A 1 100 ? 1.028 5.050 11.029 1.00 91.88 100 GLY A O 1
ATOM 801 N N . MET A 1 101 ? 1.350 3.762 9.215 1.00 93.25 101 MET A N 1
ATOM 802 C CA . MET A 1 101 ? 0.006 3.192 9.161 1.00 93.25 101 MET A CA 1
ATOM 803 C C . MET A 1 101 ? -0.190 2.152 10.271 1.00 93.25 101 MET A C 1
ATOM 805 O O . MET A 1 101 ? -1.194 2.214 10.982 1.00 93.25 101 MET A O 1
ATOM 809 N N . ASP A 1 102 ? 0.779 1.264 10.490 1.00 90.94 102 ASP A N 1
ATOM 810 C CA . ASP A 1 102 ? 0.743 0.248 11.548 1.00 90.94 102 ASP A CA 1
ATOM 811 C C . ASP A 1 102 ? 0.626 0.884 12.935 1.00 90.94 102 ASP A C 1
ATOM 813 O O . ASP A 1 102 ? -0.205 0.480 13.757 1.00 90.94 102 ASP A O 1
ATOM 817 N N . ALA A 1 103 ? 1.374 1.964 13.178 1.00 92.44 103 ALA A N 1
ATOM 818 C CA . ALA A 1 103 ? 1.245 2.743 14.404 1.00 92.44 103 ALA A CA 1
ATOM 819 C C . ALA A 1 103 ? -0.173 3.329 14.589 1.00 92.44 103 ALA A C 1
ATOM 821 O O . ALA A 1 103 ? -0.681 3.385 15.714 1.00 92.44 103 ALA A O 1
ATOM 822 N N . ALA A 1 104 ? -0.835 3.758 13.507 1.00 91.88 104 ALA A N 1
ATOM 823 C CA . ALA A 1 104 ? -2.215 4.246 13.552 1.00 91.88 104 ALA A CA 1
ATOM 824 C C . ALA A 1 104 ? -3.219 3.111 13.830 1.00 91.88 104 ALA A C 1
ATOM 826 O O . ALA A 1 104 ? -4.126 3.283 14.646 1.00 91.88 104 ALA A O 1
ATOM 827 N N . PHE A 1 105 ? -3.020 1.932 13.234 1.00 91.12 105 PHE A N 1
ATOM 828 C CA . PHE A 1 105 ? -3.829 0.739 13.504 1.00 91.12 105 PHE A CA 1
ATOM 829 C C . PHE A 1 105 ? -3.748 0.291 14.963 1.00 91.12 105 PHE A C 1
ATOM 831 O O . PHE A 1 105 ? -4.777 -0.013 15.571 1.00 91.12 105 PHE A O 1
ATOM 838 N N . VAL A 1 106 ? -2.545 0.279 15.544 1.00 92.25 106 VAL A N 1
ATOM 839 C CA . VAL A 1 106 ? -2.348 -0.061 16.961 1.00 92.25 106 VAL A CA 1
ATOM 840 C C . VAL A 1 106 ? -3.147 0.887 17.855 1.00 92.25 106 VAL A C 1
ATOM 842 O O . VAL A 1 106 ? -3.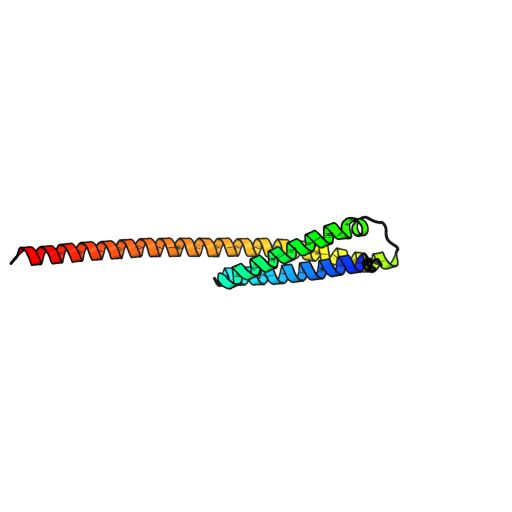901 0.426 18.713 1.00 92.25 106 VAL A O 1
ATOM 845 N N . LYS A 1 107 ? -3.069 2.200 17.603 1.00 93.00 107 LYS A N 1
ATOM 846 C CA . LYS A 1 107 ? -3.844 3.204 18.350 1.00 93.00 107 LYS A CA 1
ATOM 847 C C . LYS A 1 107 ? -5.351 2.994 18.217 1.00 93.00 107 LYS A C 1
ATOM 849 O O . LYS A 1 107 ? -6.061 3.057 19.220 1.00 93.00 107 LYS A O 1
ATOM 854 N N . LEU A 1 108 ? -5.841 2.719 17.007 1.00 92.19 108 LEU A N 1
ATOM 855 C CA . LEU A 1 108 ? -7.261 2.463 16.761 1.00 92.19 108 LEU A CA 1
ATOM 856 C C . LEU A 1 108 ? -7.753 1.230 17.534 1.00 92.19 108 LEU A C 1
ATOM 858 O O . LEU A 1 108 ? -8.776 1.284 18.220 1.00 92.19 108 LEU A O 1
ATOM 862 N N . ARG A 1 109 ? -7.000 0.127 17.463 1.00 92.44 109 ARG A N 1
ATOM 863 C CA . ARG A 1 109 ? -7.295 -1.117 18.186 1.00 92.44 109 ARG A CA 1
ATOM 864 C C . ARG A 1 109 ? -7.355 -0.886 19.694 1.00 92.44 109 ARG A C 1
ATOM 866 O O . ARG A 1 109 ? -8.289 -1.346 20.351 1.00 92.44 109 ARG A O 1
ATOM 873 N N . ASP A 1 110 ? -6.371 -0.182 20.240 1.00 93.50 110 ASP A N 1
ATOM 874 C CA . ASP A 1 110 ? -6.298 0.092 21.674 1.00 93.50 110 ASP A CA 1
ATOM 875 C C . ASP A 1 110 ? -7.450 1.016 22.119 1.00 93.50 110 ASP A C 1
ATOM 877 O O . ASP A 1 110 ? -8.031 0.812 23.189 1.00 93.50 110 ASP A O 1
ATOM 881 N N . GLY A 1 111 ? -7.874 1.948 21.257 1.00 90.12 111 GLY A N 1
ATOM 882 C CA . GLY A 1 111 ? -9.084 2.753 21.441 1.00 90.12 111 GLY A CA 1
ATOM 883 C C . GLY A 1 111 ? -10.358 1.906 21.545 1.00 90.12 111 GLY A C 1
ATOM 884 O O . GLY A 1 111 ? -11.120 2.061 22.503 1.00 90.12 111 GLY A O 1
ATOM 885 N N . PHE A 1 112 ? -10.565 0.958 20.623 1.00 91.12 112 PHE A N 1
ATOM 886 C CA . PHE A 1 112 ? -11.707 0.035 20.690 1.00 91.12 112 PHE A CA 1
ATOM 887 C C . PHE A 1 112 ? -11.678 -0.849 21.934 1.00 91.12 112 PHE A C 1
ATOM 889 O O . PHE A 1 112 ? -12.719 -1.074 22.556 1.00 91.12 112 PHE A O 1
ATOM 896 N N . ARG A 1 113 ? -10.494 -1.313 22.344 1.00 92.25 113 ARG A N 1
ATOM 897 C CA . ARG A 1 113 ? -10.336 -2.077 23.585 1.00 92.25 113 ARG A CA 1
ATOM 898 C C . ARG A 1 113 ? -10.774 -1.260 24.804 1.00 92.25 113 ARG A C 1
ATOM 900 O O . ARG A 1 113 ? -11.559 -1.753 25.612 1.00 92.25 113 ARG A O 1
ATOM 907 N N . GLY A 1 114 ? -10.330 -0.008 24.910 1.00 90.56 114 GLY A N 1
ATOM 908 C CA . GLY A 1 114 ? -10.730 0.886 26.000 1.00 90.56 114 GLY A CA 1
ATOM 909 C C . GLY A 1 114 ? -12.240 1.150 26.029 1.00 90.56 114 GLY A C 1
ATOM 910 O O . GLY A 1 114 ? -12.863 1.080 27.091 1.00 90.56 114 GLY A O 1
ATOM 911 N N . GLN A 1 115 ? -12.854 1.381 24.864 1.00 89.56 115 GLN A N 1
ATOM 912 C CA . GLN A 1 115 ? -14.308 1.549 24.745 1.00 89.56 115 GLN A CA 1
ATOM 913 C C . GLN A 1 115 ? -15.071 0.285 25.172 1.00 89.56 115 GLN A C 1
ATOM 915 O O . GLN A 1 115 ? -16.042 0.374 25.927 1.00 89.56 115 GLN A O 1
ATOM 920 N N . ALA A 1 116 ? -14.613 -0.898 24.757 1.00 86.88 116 ALA A N 1
ATOM 921 C CA . ALA A 1 116 ? -15.220 -2.169 25.146 1.00 86.88 116 ALA A CA 1
ATOM 922 C C . ALA A 1 116 ? -15.166 -2.393 26.668 1.00 86.88 116 ALA A C 1
ATOM 924 O O . ALA A 1 116 ? -16.156 -2.807 27.277 1.00 86.88 116 ALA A O 1
ATOM 925 N N . GLU A 1 117 ? -14.044 -2.061 27.312 1.00 90.19 117 GLU A N 1
ATOM 926 C CA . GLU A 1 117 ? -13.902 -2.152 28.768 1.00 90.19 117 GLU A CA 1
ATOM 927 C C . GLU A 1 117 ? -14.850 -1.195 29.510 1.00 90.19 117 GLU A C 1
ATOM 929 O O . GLU A 1 117 ? -15.442 -1.573 30.529 1.00 90.19 117 GLU A O 1
ATOM 934 N N . GLN A 1 118 ? -15.039 0.027 28.999 1.00 86.62 118 GLN A N 1
ATOM 935 C CA . GLN A 1 118 ? -15.996 0.991 29.553 1.00 86.62 118 GLN A CA 1
ATOM 936 C C . GLN A 1 118 ? -17.440 0.498 29.418 1.00 86.62 118 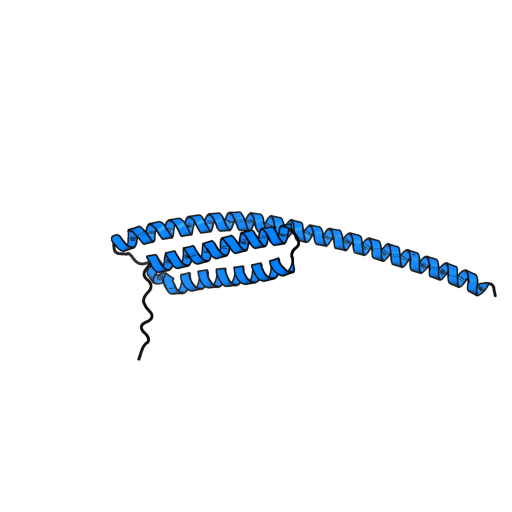GLN A C 1
ATOM 938 O O . GLN A 1 118 ? -18.186 0.509 30.401 1.00 86.62 118 GLN A O 1
ATOM 943 N N . LEU A 1 119 ? -17.819 -0.017 28.246 1.00 86.88 119 LEU A N 1
ATOM 944 C CA . LEU A 1 119 ? -19.144 -0.598 28.017 1.00 86.88 119 LEU A CA 1
ATOM 945 C C . LEU A 1 119 ? -19.404 -1.797 28.940 1.00 86.88 119 LEU A C 1
ATOM 947 O O . LEU A 1 119 ? -20.474 -1.890 29.543 1.00 86.88 119 LEU A O 1
ATOM 951 N N . ALA A 1 120 ? -18.416 -2.673 29.141 1.00 82.75 120 ALA A N 1
ATOM 952 C CA . ALA A 1 120 ? -18.527 -3.808 30.057 1.00 82.75 120 ALA A CA 1
ATOM 953 C C . ALA A 1 120 ? -18.684 -3.377 31.530 1.00 82.75 120 ALA A C 1
ATOM 955 O O . ALA A 1 120 ? -19.373 -4.038 32.314 1.00 82.75 120 ALA A O 1
ATOM 956 N N . LYS A 1 121 ? -18.049 -2.273 31.945 1.00 85.56 121 LYS A N 1
ATOM 957 C CA . LYS A 1 121 ? -18.270 -1.674 33.275 1.00 85.56 121 LYS A CA 1
ATOM 958 C C . LYS A 1 121 ? -19.681 -1.085 33.387 1.00 85.56 121 LYS A C 1
ATOM 960 O O . LYS A 1 121 ? -20.369 -1.375 34.365 1.00 85.56 121 LYS A O 1
ATOM 965 N N . GLY A 1 122 ? -20.141 -0.351 32.374 1.00 81.31 122 GLY A N 1
ATOM 966 C CA . GLY A 1 122 ? -21.495 0.212 32.319 1.00 81.31 122 GLY A CA 1
ATOM 967 C C . GLY A 1 122 ? -22.591 -0.857 32.381 1.00 81.31 122 GLY A C 1
ATOM 968 O O . GLY A 1 122 ? -23.506 -0.756 33.196 1.00 81.31 122 GLY A O 1
ATOM 969 N N . GLN A 1 123 ? -22.459 -1.941 31.610 1.00 82.06 123 GLN A N 1
ATOM 970 C CA . GLN A 1 123 ? -23.395 -3.072 31.650 1.00 82.06 123 GLN A CA 1
ATOM 971 C C . GLN A 1 123 ? -23.452 -3.745 33.026 1.00 82.06 123 GLN A C 1
ATOM 973 O O . GLN A 1 123 ? -24.533 -4.110 33.490 1.00 82.06 123 GLN A O 1
ATOM 978 N N . ARG A 1 124 ? -22.307 -3.894 33.705 1.00 79.94 124 ARG A N 1
ATOM 979 C CA . ARG A 1 124 ? -22.272 -4.404 35.084 1.00 79.94 124 ARG A CA 1
ATOM 980 C C . ARG A 1 124 ? -22.999 -3.471 36.050 1.00 79.94 124 ARG A C 1
ATOM 982 O O . ARG A 1 124 ? -23.778 -3.957 36.867 1.00 79.94 124 ARG A O 1
ATOM 989 N N . GLY A 1 125 ? -22.808 -2.159 35.912 1.00 78.62 125 GLY A N 1
ATOM 990 C CA . GLY A 1 125 ? -23.553 -1.154 36.673 1.00 78.62 125 GLY A CA 1
ATOM 991 C C . GLY A 1 125 ? -25.066 -1.278 36.473 1.00 78.62 125 GLY A C 1
ATOM 992 O O . GLY A 1 125 ? -25.804 -1.402 37.447 1.00 78.62 125 GLY A O 1
ATOM 993 N N . LEU A 1 126 ? -25.526 -1.346 35.219 1.00 80.25 126 LEU A N 1
ATOM 994 C CA . LEU A 1 126 ? -26.948 -1.502 34.878 1.00 80.25 126 LEU A CA 1
ATOM 995 C C . LEU A 1 126 ? -27.559 -2.790 35.451 1.00 80.25 126 LEU A C 1
ATOM 997 O O . LEU A 1 126 ? -28.659 -2.755 36.001 1.00 80.25 126 LEU A O 1
ATOM 1001 N N . ARG A 1 127 ? -26.840 -3.921 35.391 1.00 76.69 127 ARG A N 1
ATOM 1002 C CA . ARG A 1 127 ? -27.285 -5.177 36.025 1.00 76.69 127 ARG A CA 1
ATOM 1003 C C . ARG A 1 127 ? -27.391 -5.053 37.548 1.00 76.69 127 ARG A C 1
ATOM 1005 O O . ARG A 1 127 ? -28.322 -5.603 38.132 1.00 76.69 127 ARG A O 1
ATOM 1012 N N . GLY A 1 128 ? -26.471 -4.325 38.183 1.00 77.00 128 GLY A N 1
ATOM 1013 C CA . GLY A 1 128 ? -26.519 -4.031 39.617 1.00 77.00 128 GLY A CA 1
ATOM 1014 C C . GLY A 1 128 ? -27.774 -3.247 40.010 1.00 77.00 128 GLY A C 1
ATOM 1015 O O . GLY A 1 128 ? -28.492 -3.665 40.921 1.00 77.00 128 GLY A O 1
ATOM 1016 N N . TYR A 1 129 ? -28.084 -2.176 39.272 1.00 77.94 129 TYR A N 1
ATOM 1017 C CA . TYR A 1 129 ? -29.303 -1.386 39.478 1.00 77.94 129 TYR A CA 1
ATOM 1018 C C . TYR A 1 129 ? -30.576 -2.214 39.274 1.00 77.94 129 TYR A C 1
ATOM 1020 O O . TYR A 1 129 ? -31.462 -2.184 40.127 1.00 77.94 129 TYR A O 1
ATOM 1028 N N . ALA A 1 130 ? -30.652 -3.011 38.203 1.00 71.81 130 ALA A N 1
ATOM 1029 C CA . ALA A 1 130 ? -31.797 -3.886 37.950 1.00 71.81 130 ALA A CA 1
ATOM 1030 C C . ALA A 1 130 ? -32.010 -4.907 39.085 1.00 71.81 130 ALA A C 1
ATOM 1032 O O . ALA A 1 130 ? -33.135 -5.111 39.540 1.00 71.81 130 ALA A O 1
ATOM 1033 N N . GLY A 1 131 ? -30.930 -5.502 39.605 1.00 76.00 131 GLY A N 1
ATOM 1034 C CA . GLY A 1 131 ? -31.000 -6.412 40.750 1.00 76.00 131 GLY A CA 1
ATOM 1035 C C . GLY A 1 131 ? -31.454 -5.731 42.048 1.00 76.00 131 GLY A C 1
ATOM 1036 O O . GLY A 1 131 ? -32.166 -6.338 42.846 1.00 76.00 131 GLY A O 1
ATOM 1037 N N . GLN A 1 132 ? -31.078 -4.468 42.267 1.00 74.19 132 GLN A N 1
ATOM 1038 C CA . GLN A 1 132 ? -31.512 -3.694 43.433 1.00 74.19 132 GLN A CA 1
ATOM 1039 C C . GLN A 1 132 ? -32.984 -3.272 43.336 1.00 74.19 132 GLN A C 1
ATOM 1041 O O . GLN A 1 132 ? -33.712 -3.419 44.317 1.00 74.19 132 GLN A O 1
ATOM 1046 N N . ALA A 1 133 ? -33.433 -2.834 42.158 1.00 73.50 133 ALA A N 1
ATOM 1047 C CA . ALA A 1 133 ? -34.835 -2.519 41.894 1.00 73.50 133 ALA A CA 1
ATOM 1048 C C . ALA A 1 133 ? -35.740 -3.751 42.076 1.00 73.50 133 ALA A C 1
ATOM 1050 O O . ALA A 1 133 ? -36.781 -3.660 42.721 1.00 73.50 133 ALA A O 1
ATOM 1051 N N . ASN A 1 134 ? -35.309 -4.926 41.598 1.00 77.50 134 ASN A N 1
ATOM 1052 C CA . ASN A 1 134 ? -36.074 -6.168 41.738 1.00 77.50 134 ASN A CA 1
ATOM 1053 C C . ASN A 1 134 ? -36.224 -6.600 43.211 1.00 77.50 134 ASN A C 1
ATOM 1055 O O . ASN A 1 134 ? -37.306 -6.986 43.646 1.00 77.50 134 ASN A O 1
ATOM 1059 N N . ARG A 1 135 ? -35.161 -6.459 44.018 1.00 76.12 135 ARG A N 1
ATOM 1060 C CA . ARG A 1 135 ? -35.229 -6.720 45.468 1.00 76.12 135 ARG A CA 1
ATOM 1061 C C . ARG A 1 135 ? -36.154 -5.747 46.200 1.00 76.12 135 ARG A C 1
ATOM 1063 O O . ARG A 1 135 ? -36.861 -6.167 47.108 1.00 76.12 135 ARG A O 1
ATOM 1070 N N . GLN A 1 136 ? -36.164 -4.468 45.818 1.00 70.56 136 GLN A N 1
ATOM 1071 C CA . GLN A 1 136 ? -37.096 -3.495 46.394 1.00 70.56 136 GLN A CA 1
ATOM 1072 C C . GLN A 1 136 ? -38.546 -3.839 46.041 1.00 70.56 136 GLN A C 1
ATOM 1074 O O . GLN A 1 136 ? -39.380 -3.864 46.938 1.00 70.56 136 GLN A O 1
ATOM 1079 N N . ALA A 1 137 ? -38.838 -4.186 44.784 1.00 68.62 137 ALA A N 1
ATOM 1080 C CA . ALA A 1 137 ? -40.179 -4.591 44.357 1.00 68.62 137 ALA A CA 1
ATOM 1081 C C . ALA A 1 137 ? -40.706 -5.812 45.142 1.00 68.62 137 ALA A C 1
ATOM 1083 O O . ALA A 1 137 ? -41.815 -5.773 45.669 1.00 68.62 137 ALA A O 1
ATOM 1084 N N . GLN A 1 138 ? -39.879 -6.847 45.329 1.00 68.81 138 GLN A N 1
ATOM 1085 C CA . GLN A 1 138 ? -40.230 -8.038 46.123 1.00 68.81 138 GLN A CA 1
ATOM 1086 C C . GLN A 1 138 ? -40.493 -7.729 47.609 1.00 68.81 138 GLN A C 1
ATOM 1088 O O . GLN A 1 138 ? -41.299 -8.392 48.265 1.00 68.81 138 GLN A O 1
ATOM 1093 N N . PHE A 1 139 ? -39.835 -6.706 48.154 1.00 69.00 139 PHE A N 1
ATOM 1094 C CA . PHE A 1 139 ? -40.031 -6.279 49.539 1.00 69.00 139 PHE A CA 1
ATOM 1095 C C . PHE A 1 139 ? -41.370 -5.552 49.753 1.00 69.00 139 PHE A C 1
ATOM 1097 O O . PHE A 1 139 ? -41.906 -5.561 50.859 1.00 69.00 139 PHE A O 1
ATOM 1104 N N . PHE A 1 140 ? -41.923 -4.931 48.706 1.00 60.81 140 PHE A N 1
ATOM 1105 C CA . PHE A 1 140 ? -43.251 -4.312 48.746 1.00 60.81 140 PHE A CA 1
ATOM 1106 C C . PHE A 1 140 ? -44.383 -5.316 48.487 1.00 60.81 140 PHE A C 1
ATOM 1108 O O . PHE A 1 140 ? -45.453 -5.161 49.071 1.00 60.81 140 PHE A O 1
ATOM 1115 N N . ASP A 1 141 ? -44.149 -6.359 47.684 1.00 59.56 141 ASP A N 1
ATOM 1116 C CA . ASP A 1 141 ? -45.150 -7.407 47.415 1.00 59.56 141 ASP A CA 1
ATOM 1117 C C . ASP A 1 141 ? -45.405 -8.328 48.617 1.00 59.56 141 ASP A C 1
ATOM 1119 O O . ASP A 1 141 ? -46.513 -8.813 48.807 1.00 59.56 141 ASP A O 1
ATOM 1123 N N . THR A 1 142 ? -44.411 -8.528 49.484 1.00 62.25 142 THR A N 1
ATOM 1124 C CA . THR A 1 142 ? -44.529 -9.382 50.684 1.00 62.25 142 THR A CA 1
ATOM 1125 C C . THR A 1 142 ? -45.234 -8.708 51.873 1.00 62.25 142 THR A C 1
ATOM 1127 O O . THR A 1 142 ? -45.322 -9.300 52.946 1.00 62.25 142 THR A O 1
ATOM 1130 N N . ARG A 1 143 ? -45.734 -7.473 51.709 1.00 58.31 143 ARG A N 1
ATOM 1131 C CA . ARG A 1 143 ? -46.445 -6.699 52.750 1.00 58.31 143 ARG A CA 1
ATOM 1132 C C . ARG A 1 143 ? -47.956 -6.544 52.507 1.00 58.31 143 ARG A C 1
ATOM 1134 O O . ARG A 1 143 ? -48.575 -5.707 53.164 1.00 58.31 143 ARG A O 1
ATOM 1141 N N . LYS A 1 144 ? -48.539 -7.302 51.578 1.00 49.81 144 LYS A N 1
ATOM 1142 C CA . LYS A 1 144 ? -49.995 -7.422 51.381 1.00 49.81 144 LYS A CA 1
ATOM 1143 C C . LYS A 1 144 ? -50.478 -8.782 51.859 1.00 49.81 144 LYS A C 1
ATOM 1145 O O . LYS A 1 144 ? -51.620 -8.823 52.360 1.00 49.81 144 LYS A O 1
#